Protein AF-A0A933Y8T6-F1 (afdb_monomer_lite)

Radius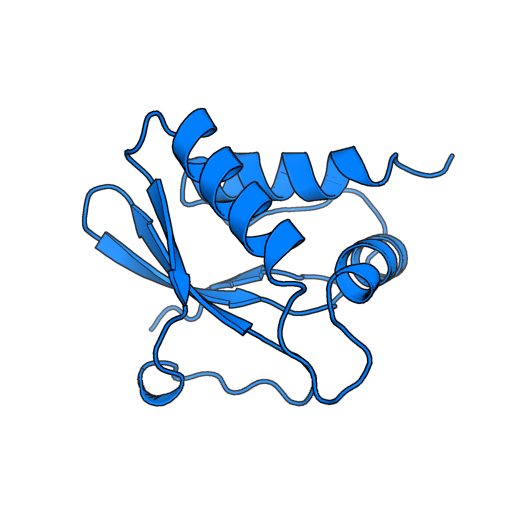 of gyration: 13.24 Å; chains: 1; bounding box: 39×28×34 Å

Foldseek 3Di:
DQDPLVVQLLQCLLQLLVVHQRDDPDFLVSQLVSQVVQWDPPQTDGNPVVVVVSQVSSCVNNVNQKGKDFDDPVVAPDDDPDDWTWIWIAGNNDTWIWIADSTSRRIDTRDD

Secondary structure (DSSP, 8-state):
-PPPHHHHHHHHHHHHHTTPPP--SS-HHHHHHHHHTTB-SSS-PBPHHHHHHHHHHHHHHHTTSEEEEEPPGGG-S---SSS-EEEEEEETTEEEEEEE-SSSS-EEE---

Sequence (112 aa):
MSIAWDVLHEHAAEALSKGERPTFTVDEGSVFRVFDEVFTFKESPVDADWFRRFQSRISELSGGRVTLTLGDVRQFKSRVRGPAEYLLLTVNGIAHRVIFGPYGTPFSFDSD

pLDDT: mean 88.98, std 11.73, range [38.28, 97.75]

Structure (mmCIF, N/CA/C/O backbone):
data_AF-A0A933Y8T6-F1
#
_entry.id   AF-A0A933Y8T6-F1
#
loop_
_atom_site.group_PDB
_atom_site.id
_atom_site.type_symbol
_atom_site.label_atom_id
_atom_site.label_alt_id
_atom_site.label_comp_id
_atom_site.label_asym_id
_atom_site.label_entity_id
_atom_site.label_seq_id
_atom_site.pdbx_PDB_ins_code
_atom_site.Cartn_x
_atom_site.Cartn_y
_atom_site.Cartn_z
_atom_site.occupancy
_atom_site.B_iso_or_equiv
_atom_site.auth_seq_id
_atom_site.auth_comp_id
_atom_site.auth_asym_id
_atom_site.auth_atom_id
_atom_site.pdbx_PDB_model_num
ATOM 1 N N . MET A 1 1 ? 21.930 10.932 -7.282 1.00 38.28 1 MET A N 1
ATOM 2 C CA . MET A 1 1 ? 21.730 10.284 -5.969 1.00 38.28 1 MET A CA 1
ATOM 3 C C . MET A 1 1 ? 20.514 9.394 -6.121 1.00 38.28 1 MET A C 1
ATOM 5 O O . MET A 1 1 ? 19.441 9.929 -6.354 1.00 38.28 1 MET A O 1
ATOM 9 N N . SER A 1 2 ? 20.690 8.071 -6.128 1.00 43.44 2 SER A N 1
ATOM 10 C CA . SER A 1 2 ? 19.549 7.152 -6.095 1.00 43.44 2 SER A CA 1
ATOM 11 C C . SER A 1 2 ? 18.914 7.299 -4.723 1.00 43.44 2 SER A C 1
ATOM 13 O O . SER A 1 2 ? 19.604 7.122 -3.720 1.00 43.44 2 SER A O 1
ATOM 15 N N . ILE A 1 3 ? 17.644 7.676 -4.665 1.00 51.72 3 ILE A N 1
ATOM 16 C CA . ILE A 1 3 ? 16.892 7.575 -3.418 1.00 51.72 3 ILE A CA 1
ATOM 17 C C . ILE A 1 3 ? 16.881 6.094 -3.067 1.00 51.72 3 ILE A C 1
ATOM 19 O O . ILE A 1 3 ? 16.659 5.254 -3.941 1.00 51.72 3 ILE A O 1
ATOM 23 N N . ALA A 1 4 ? 17.281 5.777 -1.837 1.00 62.38 4 ALA A N 1
ATOM 24 C CA . ALA A 1 4 ? 17.367 4.393 -1.411 1.00 62.38 4 ALA A CA 1
ATOM 25 C C . ALA A 1 4 ? 15.973 3.771 -1.533 1.00 62.38 4 ALA A C 1
ATOM 27 O O . ALA A 1 4 ? 14.986 4.360 -1.101 1.00 62.38 4 ALA A O 1
ATOM 28 N N . TRP A 1 5 ? 15.925 2.609 -2.170 1.00 66.56 5 TRP A N 1
ATOM 29 C CA . TRP A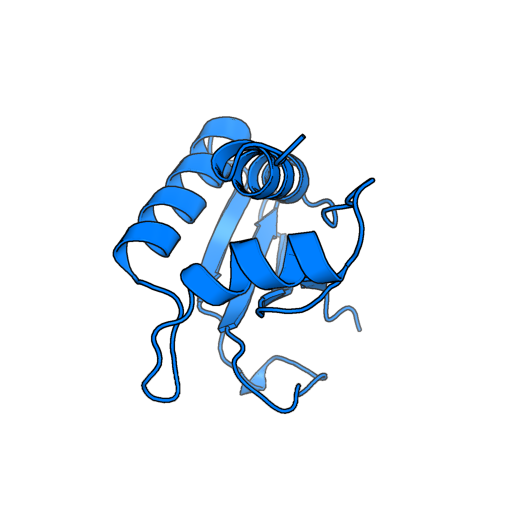 1 5 ? 14.730 1.839 -2.506 1.00 66.56 5 TRP A CA 1
ATOM 30 C C . TRP A 1 5 ? 13.741 1.715 -1.334 1.00 66.56 5 TRP A C 1
ATOM 32 O O . TRP A 1 5 ? 12.538 1.923 -1.484 1.00 66.56 5 TRP A O 1
ATOM 42 N N . ASP A 1 6 ? 14.281 1.506 -0.134 1.00 79.56 6 ASP A N 1
ATOM 43 C CA . ASP A 1 6 ? 13.515 1.379 1.104 1.00 79.56 6 ASP A CA 1
ATOM 44 C C . ASP A 1 6 ? 12.811 2.679 1.524 1.00 79.56 6 ASP A C 1
ATOM 46 O O . ASP A 1 6 ? 11.773 2.626 2.173 1.00 79.56 6 ASP A O 1
ATOM 50 N N . VAL A 1 7 ? 13.313 3.854 1.125 1.00 88.38 7 VAL A N 1
ATOM 51 C CA . VAL A 1 7 ? 12.767 5.158 1.543 1.00 88.38 7 VAL A CA 1
ATOM 52 C C . VAL A 1 7 ? 11.399 5.421 0.921 1.00 88.38 7 VAL A C 1
ATOM 54 O O . VAL A 1 7 ? 10.524 5.948 1.602 1.00 88.38 7 VAL A O 1
ATOM 57 N N . LEU A 1 8 ? 11.181 5.063 -0.351 1.00 92.75 8 LEU A N 1
ATOM 58 C CA . LEU A 1 8 ? 9.881 5.292 -0.997 1.00 92.75 8 LEU A CA 1
ATOM 59 C C . LEU A 1 8 ? 8.813 4.330 -0.469 1.00 92.75 8 LEU A C 1
ATOM 61 O O . LEU A 1 8 ? 7.677 4.749 -0.240 1.00 92.75 8 LEU A O 1
ATOM 65 N N . HIS A 1 9 ? 9.180 3.068 -0.233 1.00 93.94 9 HIS A N 1
ATOM 66 C CA . HIS A 1 9 ? 8.295 2.097 0.406 1.00 93.94 9 HIS A CA 1
ATOM 67 C C . HIS A 1 9 ? 7.960 2.509 1.840 1.00 93.94 9 HIS A C 1
ATOM 69 O O . HIS A 1 9 ? 6.787 2.547 2.202 1.00 93.94 9 HIS A O 1
ATOM 75 N N . GLU A 1 10 ? 8.958 2.892 2.634 1.00 95.19 10 GLU A N 1
ATOM 76 C CA . GLU A 1 10 ? 8.745 3.347 4.007 1.00 95.19 10 GLU A CA 1
ATOM 77 C C . GLU A 1 10 ? 7.865 4.600 4.050 1.00 95.19 10 GLU A C 1
ATOM 79 O O . GLU A 1 10 ? 6.885 4.641 4.788 1.00 95.19 10 GLU A O 1
ATOM 84 N N . HIS A 1 11 ? 8.125 5.583 3.185 1.00 95.38 11 HIS A N 1
ATOM 85 C CA . HIS A 1 11 ? 7.302 6.786 3.094 1.00 95.38 11 HIS A CA 1
ATOM 86 C C . HIS A 1 11 ? 5.843 6.473 2.723 1.00 95.38 11 HIS A C 1
ATOM 88 O O . HIS A 1 11 ? 4.909 7.047 3.290 1.00 95.38 11 HIS A O 1
ATOM 94 N N . ALA A 1 12 ? 5.625 5.535 1.796 1.00 96.62 12 ALA A N 1
ATOM 95 C CA . ALA A 1 12 ? 4.282 5.077 1.463 1.00 96.62 12 ALA A CA 1
ATOM 96 C C . ALA A 1 12 ? 3.607 4.380 2.653 1.00 96.62 12 ALA A C 1
ATOM 98 O O . ALA A 1 12 ? 2.440 4.656 2.934 1.00 96.62 12 ALA A O 1
ATOM 99 N N . ALA A 1 13 ? 4.333 3.524 3.378 1.00 97.12 13 ALA A N 1
ATOM 100 C CA . ALA A 1 13 ? 3.824 2.863 4.574 1.00 97.12 13 ALA A CA 1
ATOM 101 C C . ALA A 1 13 ? 3.456 3.876 5.672 1.00 97.12 13 ALA A C 1
ATOM 103 O O . ALA A 1 13 ? 2.386 3.765 6.270 1.00 97.12 13 ALA A O 1
ATOM 104 N N . GLU A 1 14 ? 4.283 4.900 5.897 1.00 97.44 14 GLU A N 1
ATOM 105 C CA . GLU A 1 14 ? 4.013 5.980 6.850 1.00 97.44 14 GLU A CA 1
ATOM 106 C C . GLU A 1 14 ? 2.746 6.762 6.500 1.00 97.44 14 GLU A C 1
ATOM 108 O O . GLU A 1 14 ? 1.898 6.964 7.372 1.00 97.44 14 GLU A O 1
ATOM 113 N N . ALA A 1 15 ? 2.582 7.181 5.243 1.00 97.12 15 ALA A N 1
ATOM 114 C CA . ALA A 1 15 ? 1.383 7.898 4.813 1.00 97.12 15 ALA A CA 1
ATOM 115 C C . ALA A 1 15 ? 0.127 7.021 4.959 1.00 97.12 15 ALA A C 1
ATOM 117 O O . ALA A 1 15 ? -0.850 7.420 5.598 1.00 97.12 15 ALA A O 1
ATOM 118 N N . LEU A 1 16 ? 0.176 5.775 4.476 1.00 97.56 16 LEU A N 1
ATOM 119 C CA . LEU A 1 16 ? -0.951 4.847 4.588 1.00 97.56 16 LEU A CA 1
ATOM 120 C C . LEU A 1 16 ? -1.282 4.505 6.045 1.00 97.56 16 LEU A C 1
ATOM 122 O O . LEU A 1 16 ? -2.458 4.405 6.378 1.00 97.56 16 LEU A O 1
ATOM 126 N N . SER A 1 17 ? -0.291 4.413 6.939 1.00 97.56 17 SER A N 1
ATOM 127 C CA . SER A 1 17 ? -0.509 4.198 8.382 1.00 97.56 17 SER A CA 1
ATOM 128 C C . SER A 1 17 ? -1.288 5.328 9.067 1.00 97.56 17 SER A C 1
ATOM 130 O O . SER A 1 17 ? -1.845 5.129 10.148 1.00 97.56 17 SER A O 1
ATOM 132 N N . LYS A 1 18 ? -1.360 6.502 8.428 1.00 96.19 18 LYS A N 1
ATOM 133 C CA . LYS A 1 18 ? -2.157 7.659 8.856 1.00 96.19 18 LYS A CA 1
ATOM 134 C C . LYS A 1 18 ? -3.491 7.767 8.109 1.00 96.19 18 LYS A C 1
ATOM 136 O O . LYS A 1 18 ? -4.289 8.642 8.424 1.00 96.19 18 LYS A O 1
ATOM 141 N N . GLY A 1 19 ? -3.752 6.883 7.142 1.00 94.19 19 GLY A N 1
ATOM 142 C CA . GLY A 1 19 ? -4.901 6.985 6.239 1.00 94.19 19 GLY A CA 1
ATOM 143 C C . GLY A 1 19 ? -4.722 8.025 5.129 1.00 94.19 19 GLY A C 1
ATOM 144 O O . GLY A 1 19 ? -5.702 8.427 4.507 1.00 94.19 19 GLY A O 1
ATOM 145 N N . GLU A 1 20 ? -3.494 8.480 4.887 1.00 95.12 20 GLU A N 1
ATOM 146 C CA . GLU A 1 20 ? -3.177 9.546 3.939 1.00 95.12 20 GLU A CA 1
ATOM 147 C C . GLU A 1 20 ? -2.688 8.973 2.604 1.00 95.12 20 GLU A C 1
ATOM 149 O O . GLU A 1 20 ? -2.121 7.879 2.532 1.00 95.12 20 GLU A O 1
ATOM 154 N N . ARG A 1 21 ? -2.881 9.732 1.519 1.00 93.88 21 ARG A N 1
ATOM 155 C CA . ARG A 1 21 ? -2.315 9.381 0.214 1.00 93.88 21 ARG A CA 1
ATOM 156 C C . ARG A 1 21 ? -0.809 9.688 0.223 1.00 93.88 21 ARG A C 1
ATOM 158 O O . ARG A 1 21 ? -0.457 10.836 0.492 1.00 93.88 21 ARG A O 1
ATOM 165 N N . PRO A 1 22 ? 0.069 8.726 -0.115 1.00 94.25 22 PRO A N 1
ATOM 166 C CA . PRO A 1 22 ? 1.497 8.995 -0.255 1.00 94.25 22 PRO A CA 1
ATOM 167 C C . PRO A 1 22 ? 1.770 10.075 -1.307 1.00 94.25 22 PRO A C 1
ATOM 169 O O . PRO A 1 22 ? 1.208 10.032 -2.404 1.00 94.25 22 PRO A O 1
ATOM 172 N N . THR A 1 23 ? 2.656 11.019 -0.992 1.00 92.19 23 THR A N 1
ATOM 173 C CA . THR A 1 23 ? 3.103 12.070 -1.917 1.00 92.19 23 THR A CA 1
ATOM 174 C C . THR A 1 23 ? 4.615 12.036 -2.032 1.00 92.19 23 THR A C 1
ATOM 176 O O . THR A 1 23 ? 5.304 12.117 -1.023 1.00 92.19 23 THR A O 1
ATOM 179 N N . PHE A 1 24 ? 5.148 11.966 -3.246 1.00 90.88 24 PHE A N 1
ATOM 180 C CA . PHE A 1 24 ? 6.587 11.839 -3.457 1.00 90.88 24 PHE A CA 1
ATOM 181 C C . PHE A 1 24 ? 7.170 13.144 -4.005 1.00 90.88 24 PHE A C 1
ATOM 183 O O . PHE A 1 24 ? 6.598 13.761 -4.897 1.00 90.88 24 PHE A O 1
ATOM 190 N N . THR A 1 25 ? 8.324 13.566 -3.485 1.00 90.75 25 THR A N 1
ATOM 191 C CA . THR A 1 25 ? 9.052 14.774 -3.930 1.00 90.75 25 THR A CA 1
ATOM 192 C C . THR A 1 25 ? 10.070 14.481 -5.038 1.00 90.75 25 THR A C 1
ATOM 194 O O . THR A 1 25 ? 10.982 15.267 -5.292 1.00 90.75 25 THR A O 1
ATOM 197 N N . VAL A 1 26 ? 9.931 13.324 -5.680 1.00 88.56 26 VAL A N 1
ATOM 198 C CA . VAL A 1 26 ? 10.875 12.732 -6.635 1.00 88.56 26 VAL A CA 1
ATOM 199 C C . VAL A 1 26 ? 10.182 12.602 -7.988 1.00 88.56 26 VAL A C 1
ATOM 201 O O . VAL A 1 26 ? 8.957 12.690 -8.057 1.00 88.56 26 VAL A O 1
ATOM 204 N N . ASP A 1 27 ? 10.934 12.401 -9.070 1.00 91.50 27 ASP A N 1
ATOM 205 C CA . ASP A 1 27 ? 10.314 12.244 -10.385 1.00 91.50 27 ASP A CA 1
ATOM 206 C C . ASP A 1 27 ? 9.483 10.953 -10.479 1.00 91.50 27 ASP A C 1
ATOM 208 O O . ASP A 1 27 ? 9.842 9.909 -9.929 1.00 91.50 27 ASP A O 1
ATOM 212 N N . GLU A 1 28 ? 8.385 11.017 -11.231 1.00 89.94 28 GLU A N 1
ATOM 213 C CA . GLU A 1 28 ? 7.455 9.898 -11.413 1.00 89.94 28 GLU A CA 1
ATOM 214 C C . GLU A 1 28 ? 8.128 8.636 -11.973 1.00 89.94 28 GLU A C 1
ATOM 216 O O . GLU A 1 28 ? 7.721 7.525 -11.642 1.00 89.94 28 GLU A O 1
ATOM 221 N N . GLY A 1 29 ? 9.178 8.780 -12.789 1.00 90.50 29 GLY A N 1
ATOM 222 C CA . GLY A 1 29 ? 9.912 7.650 -13.361 1.00 90.50 29 GLY A CA 1
ATOM 223 C C . GLY A 1 29 ? 10.767 6.900 -12.337 1.00 90.50 29 GLY A C 1
ATOM 224 O O . GLY A 1 29 ? 11.010 5.701 -12.492 1.00 90.50 29 GLY A O 1
ATOM 225 N N . SER A 1 30 ? 11.232 7.585 -11.293 1.00 91.25 30 SER A N 1
ATOM 226 C CA . SER A 1 30 ? 11.897 6.966 -10.144 1.00 91.25 30 SER A CA 1
ATOM 227 C C . SER A 1 30 ? 10.897 6.240 -9.247 1.00 91.25 30 SER A C 1
ATOM 229 O O . SER A 1 30 ? 11.178 5.121 -8.823 1.00 91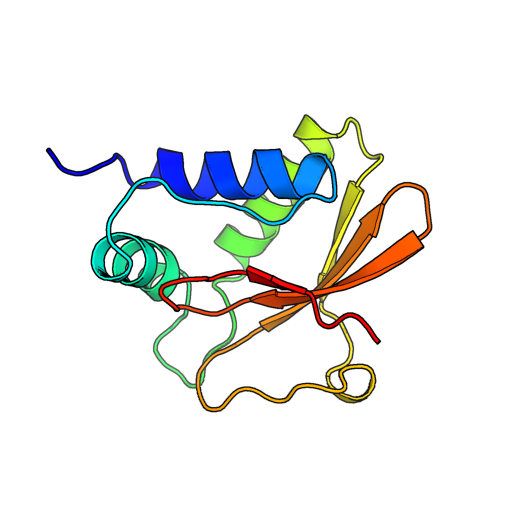.25 30 SER A O 1
ATOM 231 N N . VAL A 1 31 ? 9.715 6.825 -9.018 1.00 91.69 31 VAL A N 1
ATOM 232 C CA . VAL A 1 31 ? 8.625 6.156 -8.286 1.00 91.69 31 VAL A CA 1
ATOM 233 C C . VAL A 1 31 ? 8.192 4.891 -9.022 1.00 91.69 31 VAL A C 1
ATOM 235 O O . VAL A 1 31 ? 8.193 3.815 -8.431 1.00 91.69 31 VAL A O 1
ATOM 238 N N . PHE A 1 32 ? 7.911 5.004 -10.323 1.00 91.50 32 PHE A N 1
ATOM 239 C CA . PHE A 1 32 ? 7.548 3.875 -11.176 1.00 91.50 32 PHE A CA 1
ATOM 240 C C . PHE A 1 32 ? 8.534 2.716 -11.025 1.00 91.50 32 PHE A C 1
ATOM 242 O O . PHE A 1 32 ? 8.113 1.613 -10.712 1.00 91.50 32 PHE A O 1
ATOM 249 N N . ARG A 1 33 ? 9.840 2.971 -11.189 1.00 90.12 33 ARG A N 1
ATOM 250 C CA . ARG A 1 33 ? 10.866 1.919 -11.132 1.00 90.12 33 ARG A CA 1
ATOM 251 C C . ARG A 1 33 ? 10.868 1.166 -9.806 1.00 90.12 33 ARG A C 1
ATOM 253 O O . ARG A 1 33 ? 10.927 -0.053 -9.819 1.00 90.12 33 ARG A O 1
ATOM 260 N N . VAL A 1 34 ? 10.763 1.876 -8.684 1.00 91.06 34 VAL A N 1
ATOM 261 C CA . VAL A 1 34 ? 10.767 1.237 -7.359 1.00 91.06 34 VAL A CA 1
ATOM 262 C C . VAL A 1 34 ? 9.532 0.360 -7.157 1.00 91.06 34 VAL A C 1
ATOM 264 O O . VAL A 1 34 ? 9.653 -0.758 -6.665 1.00 91.06 34 VAL A O 1
ATOM 267 N N . PHE A 1 35 ? 8.356 0.834 -7.570 1.00 91.62 35 PHE A N 1
ATOM 268 C CA . PHE A 1 35 ? 7.122 0.073 -7.392 1.00 91.62 35 PHE A CA 1
ATOM 269 C C . PHE A 1 35 ? 6.908 -1.006 -8.460 1.00 91.62 35 PHE A C 1
ATOM 271 O O . PHE A 1 35 ? 6.240 -1.984 -8.163 1.00 91.62 35 PHE A O 1
ATOM 278 N N . ASP A 1 36 ? 7.480 -0.891 -9.659 1.00 90.88 36 ASP A N 1
ATOM 279 C CA . ASP A 1 36 ? 7.451 -1.941 -10.694 1.00 90.88 36 ASP A CA 1
ATOM 280 C C . ASP A 1 36 ? 8.161 -3.217 -10.237 1.00 90.88 36 ASP A C 1
ATOM 282 O O . ASP A 1 36 ? 7.678 -4.318 -10.480 1.00 90.88 36 ASP A O 1
ATOM 286 N N . GLU A 1 37 ? 9.242 -3.084 -9.469 1.00 89.25 37 GLU A N 1
ATOM 287 C CA . GLU A 1 37 ? 10.021 -4.222 -8.971 1.00 89.25 37 GLU A CA 1
ATOM 288 C C . GLU A 1 37 ? 9.248 -5.143 -8.018 1.00 89.25 37 GLU A C 1
ATOM 290 O O . GLU A 1 37 ? 9.622 -6.306 -7.850 1.00 89.25 37 GLU A O 1
ATOM 295 N N . VAL A 1 38 ? 8.175 -4.646 -7.395 1.00 90.19 38 VAL A N 1
ATOM 296 C CA . VAL A 1 38 ? 7.334 -5.453 -6.501 1.00 90.19 38 VAL A CA 1
ATOM 297 C C . VAL A 1 38 ? 6.160 -6.103 -7.226 1.00 90.19 38 VAL A C 1
ATOM 299 O O . VAL A 1 38 ? 5.430 -6.871 -6.607 1.00 90.19 38 VAL A O 1
ATOM 302 N N . PHE A 1 39 ? 5.970 -5.845 -8.521 1.00 88.62 39 PHE A N 1
ATOM 303 C CA . PHE A 1 39 ? 5.049 -6.606 -9.362 1.00 88.62 39 PHE A CA 1
ATOM 304 C C . PHE A 1 39 ? 5.829 -7.710 -10.070 1.00 88.62 39 PHE A C 1
ATOM 306 O O . PHE A 1 39 ? 6.876 -7.477 -10.671 1.00 88.62 39 PHE A O 1
ATOM 313 N N . THR A 1 40 ? 5.338 -8.949 -10.012 1.00 78.31 40 THR A N 1
ATOM 314 C CA . THR A 1 40 ? 5.994 -10.031 -10.759 1.00 78.31 40 THR A CA 1
ATOM 315 C C . THR A 1 40 ? 5.719 -9.873 -12.275 1.00 78.31 40 THR A C 1
ATOM 317 O O . THR A 1 40 ? 4.882 -9.083 -12.680 1.00 78.31 40 THR A O 1
ATOM 320 N N . PHE A 1 41 ? 6.432 -10.539 -13.190 1.00 62.38 41 PHE A N 1
ATOM 321 C CA . PHE A 1 41 ? 6.259 -10.298 -14.648 1.00 62.38 41 PHE A CA 1
ATOM 322 C C . PHE A 1 41 ? 5.184 -11.173 -15.318 1.00 62.38 41 PHE A C 1
ATOM 324 O O . PHE A 1 41 ? 5.008 -11.153 -16.537 1.00 62.38 41 PHE A O 1
ATOM 331 N N . LYS A 1 42 ? 4.462 -11.976 -14.535 1.00 55.53 42 LYS A N 1
ATOM 332 C CA . LYS A 1 42 ? 3.412 -12.880 -15.017 1.00 55.53 42 LYS A CA 1
ATOM 333 C C . LYS A 1 42 ? 2.053 -12.339 -14.583 1.00 55.53 42 LYS A C 1
ATOM 335 O O . LYS A 1 42 ? 1.498 -12.789 -13.589 1.00 55.53 42 LYS A O 1
ATOM 340 N N . GLU A 1 43 ? 1.571 -11.328 -15.296 1.00 57.31 43 GLU A N 1
ATOM 341 C CA . GLU A 1 43 ? 0.165 -10.884 -15.313 1.00 57.31 43 GLU A CA 1
ATOM 342 C C . GLU A 1 43 ? -0.414 -9.938 -14.219 1.00 57.3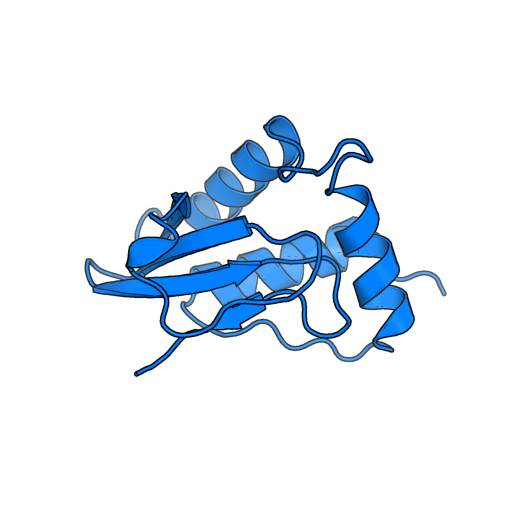1 43 GLU A C 1
ATOM 344 O O . GLU A 1 43 ? -1.572 -9.567 -14.332 1.00 57.31 43 GLU A O 1
ATOM 349 N N . SER A 1 44 ? 0.292 -9.332 -13.263 1.00 60.97 44 SER A N 1
ATOM 350 C CA . SER A 1 44 ? 0.867 -9.982 -12.095 1.00 60.97 44 SER A CA 1
ATOM 351 C C . SER A 1 44 ? 0.296 -9.416 -10.802 1.00 60.97 44 SER A C 1
ATOM 353 O O . SER A 1 44 ? 0.067 -8.205 -10.727 1.00 60.97 44 SER A O 1
ATOM 355 N N . PRO A 1 45 ? 0.126 -10.273 -9.786 1.00 74.44 45 PRO A N 1
ATOM 356 C CA . PRO A 1 45 ? -0.076 -9.814 -8.433 1.00 74.44 45 PRO A CA 1
ATOM 357 C C . PRO A 1 45 ? 1.208 -9.185 -7.885 1.00 74.44 45 PRO A C 1
ATOM 359 O O . PRO A 1 45 ? 2.317 -9.466 -8.357 1.00 74.44 45 PRO A O 1
ATOM 362 N N . VAL A 1 46 ? 1.051 -8.342 -6.872 1.00 86.81 46 VAL A N 1
ATOM 363 C CA . VAL A 1 46 ? 2.185 -7.876 -6.068 1.00 86.81 46 VAL A CA 1
ATOM 364 C C . VAL A 1 46 ? 2.917 -9.081 -5.456 1.00 86.81 46 VAL A C 1
ATOM 366 O O . VAL A 1 46 ? 2.289 -10.080 -5.091 1.00 86.81 46 VAL A O 1
ATOM 369 N N . ASP A 1 47 ? 4.241 -9.004 -5.320 1.00 90.56 47 ASP A N 1
ATOM 370 C CA . ASP A 1 47 ? 5.035 -10.004 -4.611 1.00 90.56 47 ASP A CA 1
ATOM 371 C C . ASP A 1 47 ? 4.457 -10.223 -3.206 1.00 90.56 47 ASP A C 1
ATOM 373 O O . ASP A 1 47 ? 4.350 -9.302 -2.391 1.00 90.56 47 ASP A O 1
ATOM 377 N N . ALA A 1 48 ? 4.049 -11.460 -2.925 1.00 89.75 48 ALA A N 1
ATOM 378 C CA . ALA A 1 48 ? 3.269 -11.771 -1.733 1.00 89.75 48 ALA A CA 1
ATOM 379 C C . ALA A 1 48 ? 4.063 -11.561 -0.434 1.00 89.75 48 ALA A C 1
ATOM 381 O O . ALA A 1 48 ? 3.485 -11.189 0.592 1.00 89.75 48 ALA A O 1
ATOM 382 N N . ASP A 1 49 ? 5.377 -11.790 -0.457 1.00 91.31 49 ASP A N 1
ATOM 383 C CA . ASP A 1 49 ? 6.226 -11.628 0.721 1.00 91.31 49 ASP A CA 1
ATOM 384 C C . ASP A 1 49 ? 6.564 -10.160 0.974 1.00 91.31 49 ASP A C 1
ATOM 386 O O . ASP A 1 49 ? 6.645 -9.737 2.133 1.00 91.31 49 ASP A O 1
ATOM 390 N N . TRP A 1 50 ? 6.754 -9.366 -0.078 1.00 92.56 50 TRP A N 1
ATOM 391 C CA . TRP A 1 50 ? 6.832 -7.914 0.022 1.00 92.56 50 TRP A CA 1
ATOM 392 C C . TRP A 1 50 ? 5.519 -7.3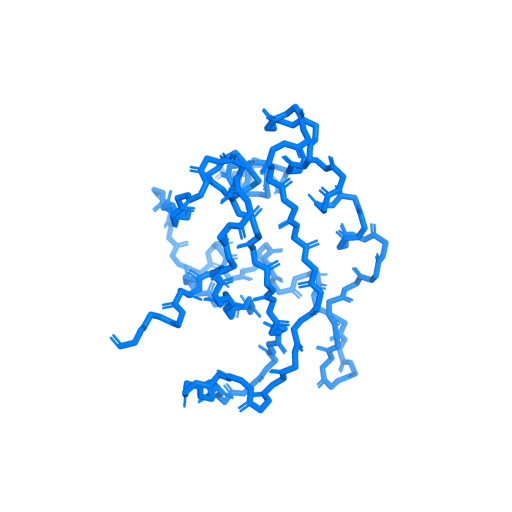49 0.559 1.00 92.56 50 TRP A C 1
ATOM 394 O O . TRP A 1 50 ? 5.533 -6.627 1.554 1.00 92.56 50 TRP A O 1
ATOM 404 N N . PHE A 1 51 ? 4.380 -7.747 -0.012 1.00 93.81 51 PHE A N 1
ATOM 405 C CA . PHE A 1 51 ? 3.077 -7.231 0.396 1.00 93.81 51 PHE A CA 1
ATOM 406 C C . PHE A 1 51 ? 2.769 -7.561 1.856 1.00 93.81 51 PHE A C 1
ATOM 408 O O . PHE A 1 51 ? 2.392 -6.671 2.615 1.00 93.81 51 PHE A O 1
ATOM 415 N N . ARG A 1 52 ? 3.046 -8.794 2.304 1.00 94.81 52 ARG A N 1
ATOM 416 C CA . ARG A 1 52 ? 2.903 -9.175 3.719 1.00 94.81 52 ARG A CA 1
ATOM 417 C C . ARG A 1 52 ? 3.765 -8.306 4.639 1.00 94.81 52 ARG A C 1
ATOM 419 O O . ARG A 1 52 ? 3.307 -7.896 5.704 1.00 94.81 52 ARG A O 1
ATOM 426 N N . ARG A 1 53 ? 5.009 -8.015 4.247 1.00 95.19 53 ARG A N 1
ATOM 427 C CA . ARG A 1 53 ? 5.904 -7.125 5.007 1.00 95.19 53 ARG A CA 1
ATOM 428 C C . ARG A 1 53 ? 5.381 -5.690 5.029 1.00 95.19 53 ARG A C 1
ATOM 430 O O . ARG A 1 53 ? 5.369 -5.075 6.091 1.00 95.19 53 ARG A O 1
ATOM 437 N N . PHE A 1 54 ? 4.885 -5.196 3.900 1.00 96.12 54 PHE A N 1
ATOM 438 C CA . PHE A 1 54 ? 4.303 -3.864 3.768 1.00 96.12 54 PHE A CA 1
ATOM 439 C C . PHE A 1 54 ? 3.044 -3.695 4.637 1.00 96.12 54 PHE A C 1
ATOM 441 O O . PHE A 1 54 ? 2.928 -2.723 5.382 1.00 96.12 54 PHE A O 1
ATOM 448 N N . GLN A 1 55 ? 2.144 -4.687 4.638 1.00 96.56 55 GLN A N 1
ATOM 449 C CA . GLN A 1 55 ? 0.973 -4.736 5.524 1.00 96.56 55 GLN A CA 1
ATOM 450 C C . GLN A 1 55 ? 1.379 -4.702 7.003 1.00 96.56 55 GLN A C 1
ATOM 452 O O . GLN A 1 55 ? 0.849 -3.898 7.773 1.00 96.56 55 GLN A O 1
ATOM 457 N N . SER A 1 56 ? 2.339 -5.548 7.396 1.00 96.62 56 SER A N 1
ATOM 458 C CA . SER A 1 56 ? 2.864 -5.575 8.765 1.00 96.62 56 SER A CA 1
ATOM 459 C C . SER A 1 56 ? 3.466 -4.230 9.163 1.00 96.62 56 SER A C 1
ATOM 461 O O . SER A 1 56 ? 3.199 -3.760 10.266 1.00 96.62 56 SER A O 1
ATOM 463 N N . ARG A 1 57 ? 4.208 -3.575 8.260 1.00 97.31 57 ARG A N 1
ATOM 464 C CA . ARG A 1 57 ? 4.819 -2.268 8.523 1.00 97.31 57 ARG A CA 1
ATOM 465 C C . ARG A 1 57 ? 3.775 -1.174 8.755 1.00 97.31 57 ARG A C 1
ATOM 467 O O . ARG A 1 57 ? 3.883 -0.433 9.727 1.00 97.31 57 ARG A O 1
ATOM 474 N N . ILE A 1 58 ? 2.728 -1.109 7.929 1.00 97.75 58 ILE A N 1
ATOM 475 C CA . ILE A 1 58 ? 1.600 -0.171 8.112 1.00 97.75 58 ILE A CA 1
ATOM 476 C C . ILE A 1 58 ? 0.894 -0.412 9.455 1.00 97.75 58 ILE A C 1
ATOM 478 O O . ILE A 1 58 ? 0.571 0.533 10.185 1.00 97.75 58 ILE A O 1
ATOM 482 N N . SER A 1 59 ? 0.660 -1.681 9.797 1.00 96.81 59 SER A N 1
ATOM 483 C CA . SER A 1 59 ? 0.047 -2.050 11.072 1.00 96.81 59 SER A CA 1
ATOM 484 C C . SER A 1 59 ? 0.933 -1.650 12.254 1.00 96.81 59 SER A C 1
ATOM 486 O O . SER A 1 59 ? 0.430 -1.108 13.231 1.00 96.81 59 SER A O 1
ATOM 488 N N . GLU A 1 60 ? 2.243 -1.873 12.179 1.00 97.56 60 GLU A N 1
ATOM 489 C CA . GLU A 1 60 ? 3.197 -1.484 13.222 1.00 97.56 60 GLU A CA 1
ATOM 490 C C . GLU A 1 60 ? 3.216 0.038 13.429 1.00 97.56 60 GLU A C 1
ATOM 492 O O . GLU A 1 60 ? 2.995 0.507 14.546 1.00 97.56 60 GLU A O 1
ATOM 497 N N . LEU A 1 61 ? 3.387 0.811 12.350 1.00 97.44 61 LEU A N 1
ATOM 498 C CA . LEU A 1 61 ? 3.435 2.279 12.377 1.00 97.44 61 LEU A CA 1
ATOM 499 C C . LEU A 1 61 ? 2.154 2.906 12.946 1.00 97.44 61 LEU A C 1
ATOM 501 O O . LEU A 1 61 ? 2.200 3.918 13.646 1.00 97.44 61 LEU A O 1
ATOM 505 N N . SER A 1 62 ? 0.999 2.293 12.679 1.00 96.81 62 SER A N 1
ATOM 506 C CA . SER A 1 62 ? -0.291 2.767 13.189 1.00 96.81 62 SER A CA 1
ATOM 507 C C . SER A 1 62 ? -0.635 2.257 14.596 1.00 96.81 62 SER A C 1
ATOM 509 O O . SER A 1 62 ? -1.611 2.734 15.188 1.00 96.81 62 SER A O 1
ATOM 511 N N . GLY A 1 63 ? 0.127 1.304 15.145 1.00 95.69 63 GLY A N 1
ATOM 512 C CA . GLY A 1 63 ? -0.215 0.592 16.380 1.00 95.69 63 GLY A CA 1
ATOM 513 C C . GLY A 1 63 ? -1.441 -0.321 16.233 1.00 95.69 63 GLY A C 1
ATOM 514 O O . GLY A 1 63 ? -2.231 -0.449 17.164 1.00 95.69 63 GLY A O 1
ATOM 515 N N . GLY A 1 64 ? -1.650 -0.893 15.044 1.00 95.00 64 GLY A N 1
ATOM 516 C CA . GLY A 1 64 ? -2.761 -1.790 14.705 1.00 95.00 64 GLY A CA 1
ATOM 517 C C . GLY A 1 64 ? -4.070 -1.088 14.329 1.00 95.00 64 GLY A C 1
ATOM 518 O O . GLY A 1 64 ? -5.061 -1.754 14.043 1.00 95.00 64 GLY A O 1
ATOM 519 N N . ARG A 1 65 ? -4.097 0.252 14.317 1.00 96.00 65 ARG A N 1
ATOM 520 C CA . ARG A 1 65 ? -5.294 1.047 13.973 1.00 96.00 65 ARG A CA 1
ATOM 521 C C . ARG A 1 65 ? -5.587 1.089 12.478 1.00 96.00 65 ARG A C 1
ATOM 523 O O . ARG A 1 65 ? -6.721 1.386 12.090 1.00 96.00 65 ARG A O 1
ATOM 530 N N . VAL A 1 66 ? -4.567 0.828 11.663 1.00 97.56 66 VAL A N 1
ATOM 531 C CA . VAL A 1 66 ? -4.675 0.772 10.212 1.00 97.56 66 VAL A CA 1
ATOM 532 C C . VAL A 1 66 ? -4.247 -0.594 9.710 1.00 97.56 66 VAL A C 1
ATOM 534 O O . VAL A 1 66 ? -3.176 -1.091 10.050 1.00 97.56 66 VAL A O 1
ATOM 537 N N . THR A 1 67 ? -5.090 -1.189 8.871 1.00 97.00 67 THR A N 1
ATOM 538 C CA . THR A 1 67 ? -4.795 -2.451 8.188 1.00 97.00 67 THR A CA 1
ATOM 539 C C . THR A 1 67 ? -4.963 -2.280 6.688 1.00 97.00 67 THR A C 1
ATOM 541 O O . THR A 1 67 ? -5.823 -1.529 6.230 1.00 97.00 67 THR A O 1
ATOM 544 N N . LEU A 1 68 ? -4.134 -2.982 5.923 1.00 97.12 68 LEU A N 1
ATOM 545 C CA . LEU A 1 68 ? -4.210 -3.040 4.469 1.00 97.12 68 LEU A CA 1
ATOM 546 C C . LEU A 1 68 ? -4.486 -4.488 4.077 1.00 97.12 68 LEU A C 1
ATOM 548 O O . LEU A 1 68 ? -3.818 -5.388 4.577 1.00 97.12 68 LEU A O 1
ATOM 552 N N . THR A 1 69 ? -5.468 -4.736 3.219 1.00 95.88 69 THR A N 1
ATOM 553 C CA . THR A 1 69 ? -5.861 -6.087 2.777 1.00 95.88 69 THR A CA 1
ATOM 554 C C . THR A 1 69 ? -6.212 -6.089 1.296 1.00 95.88 69 THR A C 1
ATOM 556 O O . THR A 1 69 ? -6.405 -5.024 0.714 1.00 95.88 69 THR A O 1
ATOM 559 N N . LEU A 1 70 ? -6.295 -7.270 0.678 1.00 94.06 70 LEU A N 1
ATOM 560 C CA . LEU A 1 70 ? -6.833 -7.398 -0.676 1.00 94.06 70 LEU A CA 1
ATOM 561 C C . LEU A 1 70 ? -8.344 -7.132 -0.657 1.00 94.06 70 LEU A C 1
ATOM 563 O O . LEU A 1 70 ? -9.070 -7.656 0.188 1.00 94.06 70 LEU A O 1
ATOM 567 N N . GLY A 1 71 ? -8.804 -6.312 -1.591 1.00 92.44 71 GLY A N 1
ATOM 568 C CA . GLY A 1 71 ? -10.203 -5.984 -1.819 1.00 92.44 71 GLY A CA 1
ATOM 569 C C . GLY A 1 71 ? -10.813 -6.781 -2.967 1.00 92.44 71 GLY A C 1
ATOM 570 O O . GLY A 1 71 ? -10.121 -7.288 -3.848 1.00 92.44 71 GLY A O 1
ATOM 571 N N . ASP A 1 72 ? -12.143 -6.853 -2.990 1.00 91.44 72 ASP A N 1
ATOM 572 C CA . ASP A 1 72 ? -12.866 -7.355 -4.157 1.00 91.44 72 ASP A CA 1
ATOM 573 C C . ASP A 1 72 ? -12.918 -6.260 -5.231 1.00 91.44 72 ASP A C 1
ATOM 575 O O . ASP A 1 72 ? -13.549 -5.221 -5.037 1.00 91.44 72 ASP A O 1
ATOM 579 N N . VAL A 1 73 ? -12.306 -6.518 -6.391 1.00 90.12 73 VAL A N 1
ATOM 580 C CA . VAL A 1 73 ? -12.327 -5.661 -7.593 1.00 90.12 73 VAL A CA 1
ATOM 581 C C . VAL A 1 73 ? -13.723 -5.128 -7.931 1.00 90.12 73 VAL A C 1
ATOM 583 O O . VAL A 1 73 ? -13.855 -4.022 -8.451 1.00 90.12 73 VAL A O 1
ATOM 586 N N . ARG A 1 74 ? -14.788 -5.891 -7.663 1.00 90.56 74 ARG A N 1
ATOM 587 C CA . ARG A 1 74 ? -16.173 -5.487 -7.970 1.00 90.56 74 ARG A CA 1
ATOM 588 C C . ARG A 1 74 ? -16.651 -4.301 -7.134 1.00 90.56 74 ARG A C 1
ATOM 590 O O . ARG A 1 74 ? -17.623 -3.661 -7.517 1.00 90.56 74 ARG A O 1
ATOM 597 N N . GLN A 1 75 ? -15.995 -4.025 -6.009 1.00 90.06 75 GLN A N 1
ATOM 598 C CA . GLN A 1 75 ? -16.324 -2.911 -5.122 1.00 90.06 75 GLN A CA 1
ATOM 599 C C . GLN A 1 75 ? -15.735 -1.581 -5.607 1.00 90.06 75 GLN A C 1
ATOM 601 O O . GLN A 1 75 ? -16.122 -0.538 -5.090 1.00 90.06 75 GLN A O 1
ATOM 606 N N . PHE A 1 76 ? -14.824 -1.603 -6.581 1.00 92.50 76 PHE A N 1
ATOM 607 C CA . PHE A 1 76 ? -14.146 -0.413 -7.085 1.00 92.50 76 PHE A CA 1
ATOM 608 C C . PHE A 1 76 ? -14.881 0.157 -8.297 1.00 92.50 76 PHE A C 1
ATOM 610 O O . PHE A 1 76 ? -15.248 -0.572 -9.224 1.00 92.50 76 PHE A O 1
ATOM 617 N N . LYS A 1 77 ? -15.073 1.478 -8.300 1.00 88.81 77 LYS A N 1
ATOM 618 C CA . LYS A 1 77 ? -15.614 2.236 -9.434 1.00 88.81 77 LYS A CA 1
ATOM 619 C C . LYS A 1 77 ? -14.577 2.322 -10.545 1.00 88.81 77 LYS A C 1
ATOM 621 O O . LYS A 1 77 ? -14.886 2.092 -11.716 1.00 88.81 77 LYS A O 1
ATOM 626 N N . SER A 1 78 ? -13.342 2.634 -10.167 1.00 87.69 78 SER A N 1
ATOM 627 C CA . SER A 1 78 ? -12.242 2.800 -11.105 1.00 87.69 78 SER A CA 1
ATOM 628 C C . SER A 1 78 ? -11.630 1.457 -11.491 1.00 87.69 78 SER A C 1
ATOM 630 O O . SER A 1 78 ? -11.278 0.632 -10.647 1.00 87.69 78 SER A O 1
ATOM 632 N N . ARG A 1 79 ? -11.448 1.250 -12.799 1.00 85.50 79 ARG A N 1
ATOM 633 C CA . ARG A 1 79 ? -10.636 0.153 -13.331 1.00 85.50 79 ARG A CA 1
ATOM 634 C C . ARG A 1 79 ? -9.453 0.719 -14.085 1.00 85.50 79 ARG A C 1
ATOM 636 O O . ARG A 1 79 ? -9.628 1.495 -15.022 1.00 85.50 79 ARG A O 1
ATOM 643 N N . VAL A 1 80 ? -8.260 0.327 -13.665 1.00 85.31 80 VAL A N 1
ATOM 644 C CA . VAL A 1 80 ? -7.022 0.741 -14.318 1.00 85.31 80 VAL A CA 1
ATOM 645 C C . VAL A 1 80 ? -6.649 -0.269 -15.395 1.00 85.31 80 VAL A C 1
ATOM 647 O O . VAL A 1 80 ? -6.949 -1.458 -15.291 1.00 85.31 80 VAL A O 1
ATOM 650 N N . ARG A 1 81 ? -6.045 0.223 -16.478 1.00 81.31 81 ARG A N 1
ATOM 651 C CA . ARG A 1 81 ? -5.472 -0.634 -17.516 1.00 81.31 81 ARG A CA 1
ATOM 652 C C . ARG A 1 81 ? -4.030 -0.936 -17.132 1.00 81.31 81 ARG A C 1
ATOM 654 O O . ARG A 1 81 ? -3.240 -0.004 -17.040 1.00 81.31 81 ARG A O 1
ATOM 661 N N . GLY A 1 82 ? -3.702 -2.215 -16.978 1.00 83.31 82 GLY A N 1
ATOM 662 C CA . GLY A 1 82 ? -2.357 -2.664 -16.620 1.00 83.31 82 GLY A CA 1
ATOM 663 C C . GLY A 1 82 ? -2.303 -3.351 -15.253 1.00 83.31 82 GLY A C 1
ATOM 664 O O . GLY A 1 82 ? -3.356 -3.638 -14.679 1.00 83.31 82 GLY A O 1
ATOM 665 N N . PRO A 1 83 ? -1.090 -3.651 -14.757 1.00 88.00 83 PRO A N 1
ATOM 666 C CA . PRO A 1 83 ? -0.895 -4.305 -13.468 1.00 88.00 83 PRO A CA 1
ATOM 667 C C . PRO A 1 83 ? -1.397 -3.410 -12.334 1.00 88.00 83 PRO A C 1
ATOM 669 O O . PRO A 1 83 ? -1.040 -2.234 -12.239 1.00 88.00 83 PRO A O 1
ATOM 672 N N . ALA A 1 84 ? -2.259 -3.962 -11.489 1.00 91.50 84 ALA A N 1
ATOM 673 C CA . ALA A 1 84 ? -2.716 -3.296 -10.286 1.00 91.50 84 ALA A CA 1
ATOM 674 C C . ALA A 1 84 ? -3.288 -4.293 -9.286 1.00 91.50 84 ALA A C 1
ATOM 676 O O . ALA A 1 84 ? -3.931 -5.274 -9.659 1.00 91.50 84 ALA A O 1
ATOM 677 N N . GLU A 1 85 ? -3.116 -3.961 -8.017 1.00 92.75 85 GLU A N 1
ATOM 678 C CA . GLU A 1 85 ? -3.781 -4.583 -6.893 1.00 92.75 85 GLU A CA 1
ATOM 679 C C . GLU A 1 85 ? -4.885 -3.687 -6.357 1.00 92.75 85 GLU A C 1
ATOM 681 O O . GLU A 1 85 ? -4.765 -2.463 -6.265 1.00 92.75 85 GLU A O 1
ATOM 686 N N . TYR A 1 86 ? -5.976 -4.327 -5.972 1.00 93.81 86 TYR A N 1
ATOM 687 C CA . TYR A 1 86 ? -7.154 -3.670 -5.439 1.00 93.81 86 TYR A CA 1
ATOM 688 C C . TYR A 1 86 ? -7.179 -3.926 -3.947 1.00 93.81 86 TYR A C 1
ATOM 690 O O . TYR A 1 86 ? -7.310 -5.066 -3.514 1.00 93.81 86 TYR A O 1
ATOM 698 N N . LEU A 1 87 ? -6.999 -2.875 -3.159 1.00 95.62 87 LEU A N 1
ATOM 699 C CA . LEU A 1 87 ? -6.714 -2.956 -1.736 1.00 95.62 87 LEU A CA 1
ATOM 700 C C . LEU A 1 87 ? -7.786 -2.251 -0.902 1.00 95.62 87 LEU A C 1
ATOM 702 O O . LEU A 1 87 ? -8.340 -1.224 -1.293 1.00 95.62 87 LEU A O 1
ATOM 706 N N . LEU A 1 88 ? -8.039 -2.775 0.292 1.00 96.38 88 LEU A N 1
ATOM 707 C CA . LEU A 1 88 ? -8.850 -2.128 1.317 1.00 96.38 88 LEU A CA 1
ATOM 708 C C . LEU A 1 88 ? -7.946 -1.662 2.454 1.00 96.38 88 LEU A C 1
ATOM 710 O O . LEU A 1 88 ? -7.346 -2.480 3.157 1.00 96.38 88 LEU A O 1
ATOM 714 N N . LEU A 1 89 ? -7.872 -0.344 2.631 1.00 97.00 89 LEU A N 1
ATOM 715 C CA . LEU A 1 89 ? -7.208 0.313 3.750 1.00 97.00 89 LEU A CA 1
ATOM 716 C C . LEU A 1 89 ? -8.259 0.621 4.820 1.00 97.00 89 LEU A C 1
ATOM 718 O O . LEU A 1 89 ? -9.079 1.517 4.642 1.00 97.00 89 LEU A O 1
ATOM 722 N N . THR A 1 90 ? -8.260 -0.119 5.923 1.00 96.94 90 THR A N 1
ATOM 723 C CA . THR A 1 90 ? -9.199 0.117 7.026 1.00 96.94 90 THR A CA 1
ATOM 724 C C . THR A 1 90 ? -8.549 1.006 8.071 1.00 96.94 90 THR A C 1
ATOM 726 O O . THR A 1 90 ? -7.569 0.593 8.683 1.00 96.94 90 THR A O 1
ATOM 729 N N . VAL A 1 91 ? -9.105 2.195 8.301 1.00 95.38 91 VAL A N 1
ATOM 730 C CA . VAL A 1 91 ? -8.622 3.192 9.266 1.00 95.38 91 VAL A CA 1
ATOM 731 C C . VAL A 1 91 ? -9.683 3.371 10.345 1.00 95.38 91 VAL A C 1
ATOM 733 O O . VAL A 1 91 ? -10.787 3.825 10.057 1.00 95.38 91 VAL A O 1
ATOM 736 N N . ASN A 1 92 ? -9.380 2.993 11.592 1.00 90.56 92 ASN A N 1
ATOM 737 C CA . ASN A 1 92 ? -10.334 3.071 12.713 1.00 90.56 92 ASN A CA 1
ATOM 738 C C . ASN A 1 92 ? -11.711 2.433 12.398 1.00 90.56 92 ASN A C 1
ATOM 740 O O . ASN A 1 92 ? -12.753 2.944 12.804 1.00 90.56 92 ASN A O 1
ATOM 744 N N . GLY A 1 93 ? -11.719 1.330 11.640 1.00 90.62 93 GLY A N 1
ATOM 745 C CA . GLY A 1 93 ? -12.934 0.610 11.235 1.00 90.62 93 GLY A CA 1
ATOM 746 C C . GLY A 1 93 ? -13.617 1.122 9.959 1.00 90.62 93 GLY A C 1
ATOM 747 O O . GLY A 1 93 ? -14.574 0.499 9.506 1.00 90.62 93 GLY A O 1
ATOM 748 N N . ILE A 1 94 ? -13.128 2.204 9.349 1.00 92.88 94 ILE A N 1
ATOM 749 C CA . ILE A 1 94 ? -13.640 2.727 8.076 1.00 92.88 94 ILE A CA 1
ATOM 750 C C . ILE A 1 94 ? -12.772 2.195 6.937 1.00 92.88 94 ILE A C 1
ATOM 752 O O . ILE A 1 94 ? -11.564 2.416 6.925 1.00 92.88 94 ILE A O 1
ATOM 756 N N . ALA A 1 95 ? -13.378 1.492 5.980 1.00 93.81 95 ALA A N 1
ATOM 757 C CA . ALA A 1 95 ? -12.669 0.954 4.824 1.00 93.81 95 ALA A CA 1
ATOM 758 C C . ALA A 1 95 ? -12.579 1.982 3.687 1.00 93.81 95 ALA A C 1
ATOM 760 O O . ALA A 1 95 ? -13.592 2.493 3.210 1.00 93.81 95 ALA A O 1
ATOM 761 N N . HIS A 1 96 ? -11.361 2.223 3.213 1.00 94.44 96 HIS A N 1
ATOM 762 C CA . HIS A 1 96 ? -11.050 3.021 2.035 1.00 94.44 96 HIS A CA 1
ATOM 763 C C . HIS A 1 96 ? -10.561 2.109 0.911 1.00 94.44 96 HIS A C 1
ATOM 765 O O . HIS A 1 96 ? -9.745 1.213 1.127 1.00 94.44 96 HIS A O 1
ATOM 771 N N . ARG A 1 97 ? -11.050 2.352 -0.303 1.00 95.62 97 ARG A N 1
ATOM 772 C CA . ARG A 1 97 ? -10.648 1.617 -1.503 1.00 95.62 97 ARG A CA 1
ATOM 773 C C . ARG A 1 97 ? -9.387 2.244 -2.080 1.00 95.62 97 ARG A C 1
ATOM 775 O O . ARG A 1 97 ? -9.377 3.433 -2.395 1.00 95.62 97 ARG A O 1
ATOM 782 N N . VAL A 1 98 ? -8.333 1.451 -2.219 1.00 95.50 98 VAL A N 1
ATOM 783 C CA . VAL A 1 98 ? -7.032 1.888 -2.726 1.00 95.50 98 VAL A CA 1
ATOM 784 C C . VAL A 1 98 ? -6.628 0.998 -3.895 1.00 95.50 98 VAL A C 1
ATOM 786 O O . VAL A 1 98 ? -6.603 -0.219 -3.775 1.00 95.50 98 VAL A O 1
ATOM 789 N N . ILE A 1 99 ? -6.320 1.598 -5.036 1.00 94.38 99 ILE A N 1
ATOM 790 C CA . ILE A 1 99 ? -5.733 0.920 -6.189 1.00 94.38 99 ILE A CA 1
ATOM 791 C C . ILE A 1 99 ? -4.229 1.136 -6.102 1.00 94.38 99 ILE A C 1
ATOM 793 O O . ILE A 1 99 ? -3.769 2.280 -6.049 1.00 94.38 99 ILE A O 1
ATOM 797 N N . PHE A 1 100 ? -3.483 0.040 -6.067 1.00 94.94 100 PHE A N 1
ATOM 798 C CA . PHE A 1 100 ? -2.032 0.027 -6.006 1.00 94.94 100 PHE A CA 1
ATOM 799 C C . PHE A 1 100 ? -1.463 -0.477 -7.331 1.00 94.94 100 PHE A C 1
ATOM 801 O O . PHE A 1 100 ? -1.876 -1.524 -7.809 1.00 94.94 100 PHE A O 1
ATOM 808 N N . GLY A 1 101 ? -0.523 0.235 -7.938 1.00 92.62 101 GLY A N 1
ATOM 809 C CA . GLY A 1 101 ? 0.117 -0.214 -9.172 1.00 92.62 101 GLY A CA 1
ATOM 810 C C . GLY A 1 101 ? 1.475 0.435 -9.406 1.00 92.62 101 GLY A C 1
ATOM 811 O O . GLY A 1 101 ? 1.810 1.417 -8.737 1.00 92.62 101 GLY A O 1
ATOM 812 N N . PRO A 1 102 ? 2.262 -0.081 -10.362 1.00 91.19 102 PRO A N 1
ATOM 813 C CA . PRO A 1 102 ? 3.557 0.478 -10.700 1.00 91.19 102 PRO A CA 1
ATOM 814 C C . PRO A 1 102 ? 3.344 1.692 -11.604 1.00 91.19 102 PRO A C 1
ATOM 816 O O . PRO A 1 102 ? 3.412 1.623 -12.827 1.00 91.19 102 PRO A O 1
ATOM 819 N N . TYR A 1 103 ? 2.997 2.819 -10.991 1.00 89.62 103 TYR A N 1
ATOM 820 C CA . TYR A 1 103 ? 2.711 4.083 -11.664 1.00 89.62 103 TYR A CA 1
ATOM 821 C C . TYR A 1 103 ? 3.510 5.211 -11.006 1.00 89.62 103 TYR A C 1
ATOM 823 O O . TYR A 1 103 ? 3.980 5.072 -9.879 1.00 89.62 103 TYR A O 1
ATOM 831 N N . GLY A 1 104 ? 3.603 6.369 -11.668 1.00 88.56 104 GLY A N 1
ATOM 832 C CA . GLY A 1 104 ? 4.185 7.575 -11.059 1.00 88.56 104 GLY A CA 1
ATOM 833 C C . GLY A 1 104 ? 3.474 8.004 -9.769 1.00 88.56 104 GLY A C 1
ATOM 834 O O . GLY A 1 104 ? 4.096 8.541 -8.858 1.00 88.56 104 GLY A O 1
ATOM 835 N N . THR A 1 105 ? 2.174 7.699 -9.667 1.00 90.81 105 THR A N 1
ATOM 836 C CA . THR A 1 105 ? 1.387 7.766 -8.428 1.00 90.81 105 THR A CA 1
ATOM 837 C C . THR A 1 105 ? 0.894 6.357 -8.073 1.00 90.81 105 THR A C 1
ATOM 839 O O . THR A 1 105 ? -0.169 5.947 -8.541 1.00 90.81 105 THR A O 1
ATOM 842 N N . PRO A 1 106 ? 1.657 5.589 -7.280 1.00 92.94 106 PRO A N 1
ATOM 843 C CA . PRO A 1 106 ? 1.428 4.160 -7.104 1.00 92.94 106 PRO A CA 1
ATOM 844 C C . PRO A 1 106 ? 0.159 3.838 -6.317 1.00 92.94 106 PRO A C 1
ATOM 846 O O . PRO A 1 106 ? -0.402 2.770 -6.508 1.00 92.94 106 PRO A O 1
ATOM 849 N N . PHE A 1 107 ? -0.325 4.753 -5.471 1.00 94.81 107 PHE A N 1
ATOM 850 C CA . PHE A 1 107 ? -1.538 4.568 -4.674 1.00 94.81 107 PHE A CA 1
ATOM 851 C C . PHE A 1 107 ? -2.597 5.602 -5.050 1.00 94.81 107 PHE A C 1
ATOM 853 O O . PHE A 1 107 ? -2.452 6.796 -4.775 1.00 94.81 107 PHE A O 1
ATOM 860 N N . SER A 1 108 ? -3.698 5.134 -5.631 1.00 93.62 108 SER A N 1
ATOM 861 C CA . SER A 1 108 ? -4.874 5.950 -5.928 1.00 93.62 108 SER A CA 1
ATOM 862 C C . SER A 1 108 ? -6.026 5.547 -5.019 1.00 93.62 108 SER A C 1
ATOM 864 O O . SER A 1 108 ? -6.322 4.365 -4.879 1.00 93.62 108 SER A O 1
ATOM 866 N N . PHE A 1 109 ? -6.687 6.518 -4.392 1.00 93.06 109 PHE A N 1
ATOM 867 C CA . PHE A 1 109 ? -7.857 6.235 -3.560 1.00 93.06 109 PHE A CA 1
ATOM 868 C C . PHE A 1 109 ? -9.097 6.359 -4.436 1.00 93.06 109 PHE A C 1
ATOM 870 O O . PHE A 1 109 ? -9.354 7.431 -4.985 1.00 93.06 109 PHE A O 1
ATOM 877 N N . ASP A 1 110 ? -9.842 5.266 -4.550 1.00 89.62 110 ASP A N 1
ATOM 878 C CA . AS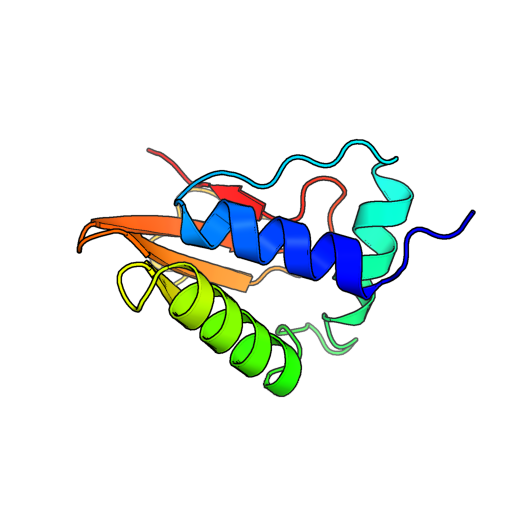P A 1 110 ? -11.109 5.188 -5.272 1.00 89.62 110 ASP A CA 1
ATOM 879 C C . ASP A 1 110 ? -12.223 5.689 -4.344 1.00 89.62 110 ASP A C 1
ATOM 881 O O . ASP A 1 110 ? -12.967 4.919 -3.733 1.00 89.62 110 ASP A O 1
ATOM 885 N N . SER A 1 111 ? -12.244 7.005 -4.140 1.00 77.06 111 SER A N 1
ATOM 886 C CA . SER A 1 111 ? -13.304 7.705 -3.414 1.00 77.06 111 SER A CA 1
ATOM 887 C C . SER A 1 111 ? -14.527 7.900 -4.311 1.00 77.06 111 SER A C 1
ATOM 889 O O . SER A 1 111 ? -14.382 8.070 -5.521 1.00 77.06 111 SER A O 1
ATOM 891 N N . ASP A 1 112 ? -15.716 7.846 -3.705 1.00 52.50 112 ASP A N 1
ATOM 892 C CA . ASP A 1 112 ? -17.001 7.930 -4.404 1.00 52.50 112 ASP A CA 1
ATOM 893 C C . ASP A 1 112 ? -17.206 9.201 -5.240 1.00 52.50 112 ASP A C 1
ATOM 895 O O . ASP A 1 112 ? -16.757 10.289 -4.817 1.00 52.50 112 ASP A O 1
#